Protein AF-A0A5R8M482-F1 (afdb_monomer_lite)

Foldseek 3Di:
DAWDWDAPQVDDDPLQQQAPVRGGGWTWDWDADPPVGDTQDIDTHRRPDQGPVCVLVVVVSRVVSVVVVDQAAEEAEEEQSQPDLQSVVSQVVVQVVQVVVVGGYHYDYHHDCDPVVPVCVVVVVVVQPVAWDAPDVQKIKGWDKDWDWGAHPVRDIDIDIDIDIDMGGPDDPVD

pLDDT: mean 92.65, std 6.96, range [50.28, 97.81]

Sequence (175 aa):
IDTFVMDNSNSKKEGVSRTYQKVDGYTPIAAYLGNEGWCLGLELRPGKQHTMKESNAFLERVLPRAQGLTERPILLREDSGFDSQAHLALLERQRQAFAEADRRLDYVVKWNPRGSATADQDTWLAVAADYWEELRPGKRQALWTQTVSIRDDTKVEYVVKRVMRLVERTADRDG

Radius of gyration: 19.5 Å; chains: 1; bounding box: 42×51×50 Å

InterPro domains:
  IPR025668 Transposase DDE domain [PF13701] (17-98)

Secondary structure (DSSP, 8-state):
-EE--EE-TT---TT-EE-TTSSEEE--EEEEETTTTEEEEEE--BTT--TTTTHHHHHHHHHHHHHHH--SPEEEEE-GGG--HHHHHHHHHHHHHHHHTT--EEEEE----TTHHHHTHHHHHHHHTTTEEEEETTEEEEEEEEEEEEE-TT--EEEEEEEEEEEEE-S-S--

Structure (mmCIF, N/CA/C/O backbone):
data_AF-A0A5R8M482-F1
#
_entry.id   AF-A0A5R8M482-F1
#
loop_
_atom_site.group_PDB
_atom_site.id
_atom_site.type_symbol
_atom_site.label_atom_id
_atom_site.label_alt_id
_atom_site.label_comp_id
_atom_site.label_asym_id
_atom_site.label_entity_id
_atom_site.label_seq_id
_atom_site.pdbx_PDB_ins_code
_atom_site.Cartn_x
_atom_site.Cartn_y
_atom_site.Cartn_z
_atom_site.occupancy
_atom_site.B_iso_or_equiv
_atom_site.auth_seq_id
_atom_site.auth_comp_id
_atom_site.auth_asym_id
_atom_site.auth_atom_id
_atom_site.pdbx_PDB_model_num
ATOM 1 N N . ILE A 1 1 ? -6.534 3.971 0.132 1.00 92.19 1 ILE A N 1
ATOM 2 C CA . ILE A 1 1 ? -6.510 5.368 0.637 1.00 92.19 1 ILE A CA 1
ATOM 3 C C . ILE A 1 1 ? -5.558 6.172 -0.233 1.00 92.19 1 ILE A C 1
ATOM 5 O O . ILE A 1 1 ? -4.743 5.549 -0.902 1.00 92.19 1 ILE A O 1
ATOM 9 N N . ASP A 1 2 ? -5.669 7.497 -0.275 1.00 92.81 2 ASP A N 1
ATOM 10 C CA . ASP A 1 2 ? -4.739 8.325 -1.054 1.00 92.81 2 ASP A CA 1
ATOM 11 C C . ASP A 1 2 ? -4.708 9.773 -0.551 1.00 92.81 2 ASP A C 1
ATOM 13 O O . ASP A 1 2 ? -5.636 10.218 0.131 1.00 92.81 2 ASP A O 1
ATOM 17 N N . THR A 1 3 ? -3.658 10.510 -0.906 1.00 93.31 3 THR A N 1
ATOM 18 C CA . THR A 1 3 ? -3.590 11.962 -0.736 1.00 93.31 3 THR A CA 1
ATOM 19 C C . THR A 1 3 ? -3.798 12.688 -2.056 1.00 93.31 3 THR A C 1
ATOM 21 O O . THR A 1 3 ? -3.314 12.248 -3.092 1.00 93.31 3 THR A O 1
ATOM 24 N N . PHE A 1 4 ? -4.456 13.841 -2.022 1.00 94.00 4 PHE A N 1
ATOM 25 C CA . PHE A 1 4 ? -4.665 14.681 -3.204 1.00 94.00 4 PHE A CA 1
ATOM 26 C C . PHE A 1 4 ? -4.374 16.144 -2.886 1.00 94.00 4 PHE A C 1
ATOM 28 O O . PHE A 1 4 ? -4.208 16.497 -1.725 1.00 94.00 4 PHE A O 1
ATOM 35 N N . VAL A 1 5 ? -4.281 17.000 -3.903 1.00 96.00 5 VAL A N 1
ATOM 36 C CA . VAL A 1 5 ? -4.010 18.432 -3.721 1.00 96.00 5 VAL A CA 1
ATOM 37 C C . VAL A 1 5 ? -5.297 19.237 -3.838 1.00 96.00 5 VAL A C 1
ATOM 39 O O . VAL A 1 5 ? -6.062 19.063 -4.783 1.00 96.00 5 VAL A O 1
ATOM 42 N N . MET A 1 6 ? -5.512 20.145 -2.887 1.00 96.56 6 MET A N 1
ATOM 43 C CA . MET A 1 6 ? -6.501 21.217 -2.995 1.00 96.56 6 MET A CA 1
ATOM 44 C C . MET A 1 6 ? -5.761 22.544 -3.159 1.00 96.56 6 MET A C 1
ATOM 46 O O . MET A 1 6 ? -5.139 23.017 -2.204 1.00 96.56 6 MET A O 1
ATOM 50 N N . ASP A 1 7 ? -5.812 23.126 -4.358 1.00 96.62 7 ASP A N 1
ATOM 51 C CA . ASP A 1 7 ? -5.217 24.435 -4.633 1.00 96.62 7 ASP A CA 1
ATOM 52 C C . ASP A 1 7 ? -5.948 25.524 -3.842 1.00 96.62 7 ASP A C 1
ATOM 54 O O . ASP A 1 7 ? -7.176 25.627 -3.866 1.00 96.62 7 ASP A O 1
ATOM 58 N N . ASN A 1 8 ? -5.178 26.325 -3.113 1.00 96.38 8 ASN A N 1
ATOM 59 C CA . ASN A 1 8 ? -5.686 27.448 -2.351 1.00 96.38 8 ASN A CA 1
ATOM 60 C C . ASN A 1 8 ? -4.732 28.656 -2.439 1.00 96.38 8 ASN A C 1
ATOM 62 O O . ASN A 1 8 ? -4.630 29.442 -1.490 1.00 96.38 8 ASN A O 1
ATOM 66 N N . SER A 1 9 ? -4.056 28.797 -3.590 1.00 94.88 9 SER A N 1
ATOM 67 C CA . SER A 1 9 ? -2.954 29.744 -3.833 1.00 94.88 9 SER A CA 1
ATOM 68 C C . SER A 1 9 ? -3.367 31.211 -3.679 1.00 94.88 9 SER A C 1
ATOM 70 O O . SER A 1 9 ? -2.541 32.071 -3.388 1.00 94.88 9 SER A O 1
ATOM 72 N N . ASN A 1 10 ? -4.663 31.502 -3.809 1.00 94.44 10 ASN A N 1
ATOM 73 C CA . ASN A 1 10 ? -5.224 32.849 -3.678 1.00 94.44 10 ASN A CA 1
ATOM 74 C C . ASN A 1 10 ? -5.603 33.216 -2.231 1.00 94.44 10 ASN A C 1
ATOM 76 O O . ASN A 1 10 ? -6.331 34.183 -2.007 1.00 94.44 10 ASN A O 1
ATOM 80 N N . SER A 1 11 ? -5.156 32.450 -1.233 1.00 92.44 11 SER A N 1
ATOM 81 C CA . SER A 1 11 ? -5.473 32.706 0.173 1.00 92.44 11 SER A CA 1
ATOM 82 C C . SER A 1 11 ? -4.260 32.539 1.088 1.00 92.44 11 SER A C 1
ATOM 84 O O . SER A 1 11 ? -3.261 31.926 0.729 1.00 92.44 11 SER A O 1
ATOM 86 N N . LYS A 1 12 ? -4.374 33.056 2.315 1.00 92.00 12 LYS A N 1
ATOM 87 C CA . LYS A 1 12 ? -3.377 32.903 3.388 1.00 92.00 12 LYS A CA 1
ATOM 88 C C . LYS A 1 12 ? -3.956 32.146 4.586 1.00 92.00 12 LYS A C 1
ATOM 90 O O . LYS A 1 12 ? -3.717 32.517 5.732 1.00 92.00 12 LYS A O 1
ATOM 95 N N . LYS A 1 13 ? -4.802 31.143 4.324 1.00 96.12 13 LYS A N 1
ATOM 96 C CA . LYS A 1 13 ? -5.409 30.327 5.386 1.00 96.12 13 LYS A CA 1
ATOM 97 C C . LYS A 1 13 ? -4.340 29.499 6.100 1.00 96.12 13 LYS A C 1
ATOM 99 O O . LYS A 1 13 ? -3.330 29.120 5.508 1.00 96.12 13 LYS A O 1
ATOM 104 N N . GLU A 1 14 ? -4.589 29.183 7.365 1.00 95.94 14 GLU A N 1
ATOM 105 C CA . GLU A 1 14 ? -3.721 28.300 8.139 1.00 95.94 14 GLU A CA 1
ATOM 106 C C . GLU A 1 14 ? -3.531 26.947 7.431 1.00 95.94 14 GLU A C 1
ATOM 108 O O . GLU A 1 14 ? -4.468 26.392 6.853 1.00 95.94 14 GLU A O 1
ATOM 113 N N . GLY A 1 15 ? -2.299 26.431 7.438 1.00 93.94 15 GLY A N 1
ATOM 114 C CA . GLY A 1 15 ? -1.937 25.152 6.819 1.00 93.94 15 GLY A CA 1
ATOM 115 C C . GLY A 1 15 ? -1.705 25.197 5.301 1.00 93.94 15 GLY A C 1
ATOM 116 O O . GLY A 1 15 ? -1.091 24.265 4.769 1.00 93.94 15 GLY A O 1
ATOM 117 N N . VAL A 1 16 ? -2.097 26.277 4.609 1.00 96.44 16 VAL A N 1
ATOM 118 C CA . VAL A 1 16 ? -1.751 26.478 3.191 1.00 96.44 16 VAL A CA 1
ATOM 119 C C . VAL A 1 16 ? -0.235 26.549 3.060 1.00 96.44 16 VAL A C 1
ATOM 121 O O . VAL A 1 16 ? 0.433 27.353 3.710 1.00 96.44 16 VAL A O 1
ATOM 124 N N . SER A 1 17 ? 0.330 25.653 2.258 1.00 96.31 17 SER A N 1
ATOM 125 C CA . SER A 1 17 ? 1.772 25.594 2.014 1.00 96.31 17 SER A CA 1
ATOM 126 C C . SER A 1 17 ? 2.076 24.879 0.703 1.00 96.31 17 SER A C 1
ATOM 128 O O . SER A 1 17 ? 1.187 24.302 0.075 1.00 96.31 17 SER A O 1
ATOM 130 N N . ARG A 1 18 ? 3.343 24.926 0.283 1.00 96.00 18 ARG A N 1
ATOM 131 C CA . ARG A 1 18 ? 3.793 24.326 -0.971 1.00 96.00 18 ARG A CA 1
ATOM 132 C C . ARG A 1 18 ? 3.500 22.824 -1.010 1.00 96.00 18 ARG A C 1
ATOM 134 O O . ARG A 1 18 ? 3.995 22.080 -0.167 1.00 96.00 18 ARG A O 1
ATOM 141 N N . THR A 1 19 ? 2.728 22.393 -2.002 1.00 94.94 19 THR A N 1
ATOM 142 C CA . THR A 1 19 ? 2.390 20.981 -2.245 1.00 94.94 19 THR A CA 1
ATOM 143 C C . THR A 1 19 ? 3.371 20.314 -3.214 1.00 94.94 19 THR A C 1
ATOM 145 O O . THR A 1 19 ? 4.152 20.983 -3.899 1.00 94.94 19 THR A O 1
ATOM 148 N N . TYR A 1 20 ? 3.295 18.984 -3.341 1.00 89.50 20 TYR A N 1
ATOM 149 C CA . TYR A 1 20 ? 4.097 18.225 -4.312 1.00 89.50 20 TYR A CA 1
ATOM 150 C C . TYR A 1 20 ? 3.745 18.544 -5.777 1.00 89.50 20 TYR A C 1
ATOM 152 O O . TYR A 1 20 ? 4.579 18.363 -6.663 1.00 89.50 20 TYR A O 1
ATOM 160 N N . GLN A 1 21 ? 2.544 19.074 -6.037 1.00 93.62 21 GLN A N 1
ATOM 161 C CA . GLN A 1 21 ? 2.125 19.546 -7.362 1.00 93.62 21 GLN A CA 1
ATOM 162 C C . GLN A 1 21 ? 2.547 20.990 -7.654 1.00 93.62 21 GLN A C 1
ATOM 164 O O . GLN A 1 21 ? 2.157 21.544 -8.676 1.00 93.62 21 GLN A O 1
ATOM 169 N N . LYS A 1 22 ? 3.379 21.601 -6.798 1.00 94.50 22 LYS A N 1
ATOM 170 C CA . LYS A 1 22 ? 3.922 22.951 -7.013 1.00 94.50 22 LYS A CA 1
ATOM 171 C C . LYS A 1 22 ? 2.839 24.048 -7.046 1.00 94.50 22 LYS A C 1
ATOM 173 O O . LYS A 1 22 ? 3.035 25.076 -7.693 1.00 94.50 22 LYS A O 1
ATOM 178 N N . VAL A 1 23 ? 1.759 23.862 -6.289 1.00 96.00 23 VAL A N 1
ATOM 179 C CA . VAL A 1 23 ? 0.769 24.902 -5.940 1.00 96.00 23 VAL A CA 1
ATOM 180 C C . VAL A 1 23 ? 0.731 25.100 -4.426 1.00 96.00 23 VAL A C 1
ATOM 182 O O . VAL A 1 23 ? 1.141 24.199 -3.683 1.00 96.00 23 VAL A O 1
ATOM 185 N N . ASP A 1 24 ? 0.257 26.256 -3.968 1.00 97.00 24 ASP A N 1
ATOM 186 C CA . ASP A 1 24 ? 0.123 26.540 -2.540 1.00 97.00 24 ASP A CA 1
ATOM 187 C C . ASP A 1 24 ? -1.279 26.135 -2.085 1.00 97.00 24 ASP A C 1
ATOM 189 O O . ASP A 1 24 ? -2.292 26.650 -2.552 1.00 97.00 24 ASP A O 1
ATOM 193 N N . GLY A 1 25 ? -1.354 25.148 -1.198 1.00 97.06 25 GLY A N 1
ATOM 194 C CA . GLY A 1 25 ? -2.624 24.509 -0.893 1.00 97.06 25 GLY A CA 1
ATOM 195 C C . GLY A 1 25 ? -2.553 23.535 0.268 1.00 97.06 25 GLY A C 1
ATOM 196 O O . GLY A 1 25 ? -1.684 23.631 1.140 1.00 97.06 25 GLY A O 1
ATOM 197 N N . TYR A 1 26 ? -3.490 22.598 0.262 1.00 97.06 26 TYR A N 1
ATOM 198 C CA . TYR A 1 26 ? -3.561 21.483 1.200 1.00 97.06 26 TYR A CA 1
ATOM 199 C C . TYR A 1 26 ? -3.252 20.170 0.486 1.00 97.06 26 TYR A C 1
ATOM 201 O O . TYR A 1 26 ? -3.457 20.060 -0.725 1.00 97.06 26 TYR A O 1
ATOM 209 N N . THR A 1 27 ? -2.836 19.163 1.256 1.00 96.25 27 THR A N 1
ATOM 210 C CA . THR A 1 27 ? -2.623 17.793 0.761 1.00 96.25 27 THR A CA 1
ATOM 211 C C . THR A 1 27 ? -3.466 16.797 1.575 1.00 96.25 27 THR A C 1
ATOM 213 O O . THR A 1 27 ? -2.895 16.003 2.329 1.00 96.25 27 THR A O 1
ATOM 216 N N . PRO A 1 28 ? -4.818 16.871 1.542 1.00 96.12 28 PRO A N 1
ATOM 217 C CA . PRO A 1 28 ? -5.668 16.014 2.367 1.00 96.12 28 PRO A CA 1
ATOM 218 C C . PRO A 1 28 ? -5.423 14.532 2.103 1.00 96.12 28 PRO A C 1
ATOM 220 O O . PRO A 1 28 ? -5.022 14.154 1.004 1.00 96.12 28 PRO A O 1
ATOM 223 N N . ILE A 1 29 ? -5.739 13.697 3.092 1.00 96.06 29 ILE A N 1
ATOM 224 C CA . ILE A 1 29 ? -5.848 12.246 2.910 1.00 96.06 29 ILE A CA 1
ATOM 225 C C . ILE A 1 29 ? -7.318 11.836 2.877 1.00 96.06 29 ILE A C 1
ATOM 227 O O . ILE A 1 29 ? -8.130 12.361 3.643 1.00 96.06 29 ILE A O 1
ATOM 231 N N . ALA A 1 30 ? -7.652 10.886 2.010 1.00 95.56 30 ALA A N 1
ATOM 232 C CA . ALA A 1 30 ? -8.987 10.326 1.912 1.00 95.56 30 ALA A CA 1
ATOM 233 C C . ALA A 1 30 ? -8.992 8.798 1.850 1.00 95.56 30 ALA A C 1
ATOM 235 O O . ALA A 1 30 ? -8.075 8.144 1.339 1.00 95.56 30 ALA A O 1
ATOM 236 N N . ALA A 1 31 ? -10.090 8.233 2.340 1.00 95.94 31 ALA A N 1
ATOM 237 C CA . ALA A 1 31 ? -10.425 6.830 2.219 1.00 95.94 31 ALA A CA 1
ATOM 238 C C . ALA A 1 31 ? -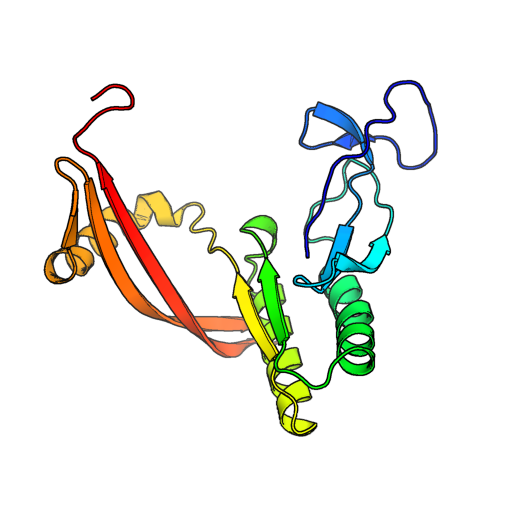11.818 6.688 1.619 1.00 95.94 31 ALA A C 1
ATOM 240 O O . ALA A 1 31 ? -12.778 7.259 2.134 1.00 95.94 31 ALA A O 1
ATOM 241 N N . TYR A 1 32 ? -11.916 5.879 0.570 1.00 94.62 32 TYR A N 1
ATOM 242 C CA . TYR A 1 32 ? -13.174 5.558 -0.087 1.00 94.62 32 TYR A CA 1
ATOM 243 C C . TYR A 1 32 ? -13.377 4.048 -0.118 1.00 94.62 32 TYR A C 1
ATOM 245 O O . TYR A 1 32 ? -12.420 3.301 -0.344 1.00 94.62 32 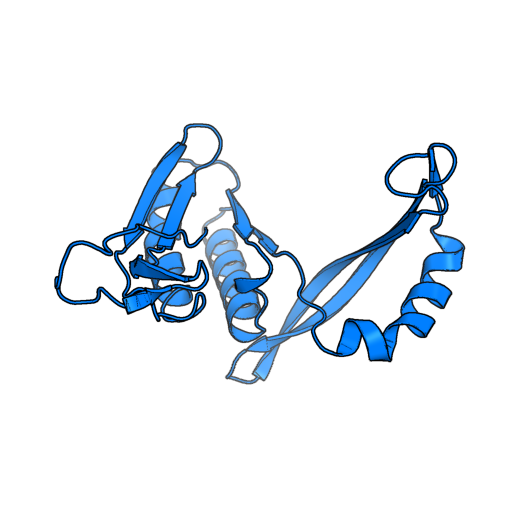TYR A O 1
ATOM 253 N N . LEU A 1 33 ? -14.620 3.608 0.072 1.00 92.94 33 LEU A N 1
ATOM 254 C CA . LEU A 1 33 ? -15.037 2.241 -0.223 1.00 92.94 33 LEU A CA 1
ATOM 255 C C . LEU A 1 33 ? -15.454 2.168 -1.699 1.00 92.94 33 LEU A C 1
ATOM 257 O O . LEU A 1 33 ? -16.348 2.891 -2.132 1.00 92.94 33 LEU A O 1
ATOM 261 N N . GLY A 1 34 ? -14.734 1.354 -2.473 1.00 80.44 34 GLY A N 1
ATOM 262 C CA . GLY A 1 34 ? -14.584 1.538 -3.919 1.00 80.44 34 GLY A CA 1
ATOM 263 C C . GLY A 1 34 ? -15.858 1.475 -4.764 1.00 80.44 34 GLY A C 1
ATOM 264 O O . GLY A 1 34 ? -16.074 2.382 -5.560 1.00 80.44 34 GLY A O 1
ATOM 265 N N . ASN A 1 35 ? -16.676 0.426 -4.634 1.00 71.56 35 ASN A N 1
ATOM 266 C CA . ASN A 1 35 ? -17.752 0.164 -5.603 1.00 71.56 35 ASN A CA 1
ATOM 267 C C . ASN A 1 35 ? -18.850 1.231 -5.603 1.00 71.56 35 ASN A C 1
ATOM 269 O O . ASN A 1 35 ? -19.435 1.516 -6.642 1.00 71.56 35 ASN A O 1
ATOM 273 N N . GLU A 1 36 ? -19.119 1.821 -4.449 1.00 73.56 36 GLU A N 1
ATOM 274 C CA . GLU A 1 36 ? -20.213 2.765 -4.262 1.00 73.56 36 GLU A CA 1
ATOM 275 C C . GLU A 1 36 ? -19.709 4.183 -3.929 1.00 73.56 36 GLU A C 1
ATOM 277 O O . GLU A 1 36 ? -20.504 5.107 -3.780 1.00 73.56 36 GLU A O 1
ATOM 282 N N . GLY A 1 37 ? -18.388 4.372 -3.813 1.00 84.06 37 GLY A N 1
ATOM 283 C CA . GLY A 1 37 ? -17.769 5.680 -3.593 1.00 84.06 37 GLY A CA 1
ATOM 284 C C . GLY A 1 37 ? -17.990 6.272 -2.197 1.00 84.06 37 GLY A C 1
ATOM 285 O O . GLY A 1 37 ? -17.852 7.484 -2.028 1.00 84.06 37 GLY A O 1
ATOM 286 N N . TRP A 1 38 ? -18.316 5.458 -1.185 1.00 90.19 38 TRP A N 1
ATOM 287 C CA . TRP A 1 38 ? -18.536 5.954 0.179 1.00 90.19 38 TRP A CA 1
ATOM 288 C C . TRP A 1 38 ? -17.255 6.559 0.747 1.00 90.19 38 TRP A C 1
ATOM 290 O O . TRP A 1 38 ? -16.258 5.856 0.921 1.00 90.19 38 TRP A O 1
ATOM 300 N N . CYS A 1 39 ? -17.288 7.849 1.078 1.00 94.25 39 CYS A N 1
ATOM 301 C CA . CYS A 1 39 ? -16.203 8.494 1.807 1.00 94.25 39 CYS A CA 1
ATOM 302 C C . CYS A 1 39 ? -16.199 7.993 3.256 1.00 94.25 39 CYS A C 1
ATOM 304 O O . CYS A 1 39 ? -17.093 8.306 4.041 1.00 94.25 39 CYS A O 1
ATOM 306 N N . LEU A 1 40 ? -15.183 7.209 3.609 1.00 95.00 40 LEU A N 1
ATOM 307 C CA . LEU A 1 40 ? -14.997 6.671 4.957 1.00 95.00 40 LEU A CA 1
ATOM 308 C C . LEU A 1 40 ? -14.272 7.661 5.868 1.00 95.00 40 LEU A C 1
ATOM 310 O O . LEU A 1 40 ? -14.402 7.602 7.089 1.00 95.00 40 LEU A O 1
ATOM 314 N N . GLY A 1 41 ? -13.483 8.562 5.288 1.00 95.56 41 GLY A N 1
ATOM 315 C CA . GLY A 1 41 ? -12.730 9.570 6.015 1.00 95.56 41 GLY A CA 1
ATOM 316 C C . GLY A 1 41 ? -12.056 10.549 5.067 1.00 95.56 41 GLY A C 1
ATOM 317 O O . GLY A 1 41 ? -11.559 10.157 4.011 1.00 95.56 41 GLY A O 1
ATOM 318 N N . LEU A 1 42 ? -12.031 11.814 5.477 1.00 96.31 42 LEU A N 1
ATOM 319 C CA . LEU A 1 42 ? -11.337 12.901 4.803 1.00 96.31 42 LEU A CA 1
ATOM 320 C C . LEU A 1 42 ? -10.715 13.794 5.873 1.00 96.31 42 LEU A C 1
ATOM 322 O O . LEU A 1 42 ? -11.432 14.376 6.685 1.00 96.31 42 LEU A O 1
ATOM 326 N N . GLU A 1 43 ? -9.391 13.891 5.877 1.00 95.69 43 GLU A N 1
ATOM 327 C CA . GLU A 1 43 ? -8.659 14.725 6.828 1.00 95.69 43 GLU A CA 1
ATOM 328 C C . GLU A 1 43 ? -7.854 15.775 6.077 1.00 95.69 43 GLU A C 1
ATOM 330 O O . GLU A 1 43 ? -6.990 15.458 5.254 1.00 95.69 43 GLU A O 1
ATOM 335 N N . LEU A 1 44 ? -8.152 17.041 6.370 1.00 95.31 44 LEU A N 1
ATOM 336 C CA . LEU A 1 44 ? -7.407 18.174 5.847 1.00 95.31 44 LEU A CA 1
ATOM 337 C C . LEU A 1 44 ? -5.987 18.142 6.420 1.00 95.31 44 LEU A C 1
ATOM 339 O O . LEU A 1 44 ? -5.803 18.046 7.631 1.00 95.31 44 LEU A O 1
ATOM 343 N N . ARG A 1 45 ? -4.980 18.247 5.552 1.00 95.62 45 ARG A N 1
ATOM 344 C CA . ARG A 1 45 ? -3.569 18.281 5.953 1.00 95.62 45 ARG A CA 1
ATOM 345 C C . ARG A 1 45 ? -2.863 19.464 5.300 1.00 95.62 45 ARG A C 1
ATOM 347 O O . ARG A 1 45 ? -3.181 19.789 4.151 1.00 95.62 45 ARG A O 1
ATOM 354 N N . PRO A 1 46 ? -1.887 20.091 5.979 1.00 96.19 46 PRO A N 1
ATOM 355 C CA . PRO A 1 46 ? -1.064 21.130 5.377 1.00 96.19 46 PRO A CA 1
ATOM 356 C C . PRO A 1 46 ? -0.418 20.675 4.067 1.00 96.19 46 PRO A C 1
ATOM 358 O O . PRO A 1 46 ? -0.002 19.524 3.950 1.00 96.19 46 PRO A O 1
ATOM 361 N N . GLY A 1 47 ? -0.274 21.584 3.103 1.00 94.00 47 GLY A N 1
ATOM 362 C CA . GLY A 1 47 ? 0.279 21.265 1.781 1.00 94.00 47 GLY A CA 1
ATOM 363 C C . GLY A 1 47 ? 1.640 20.559 1.801 1.00 94.00 47 GLY A C 1
ATOM 364 O O . GLY A 1 47 ? 1.857 19.603 1.058 1.00 94.00 47 GLY A O 1
ATOM 365 N N . LYS A 1 48 ? 2.524 20.963 2.718 1.00 93.31 48 LYS A N 1
ATOM 366 C CA . LYS A 1 48 ? 3.863 20.380 2.913 1.00 93.31 48 LYS A CA 1
ATOM 367 C C . LYS A 1 48 ? 3.891 19.047 3.678 1.00 93.31 48 LYS A C 1
ATOM 369 O O . LYS A 1 48 ? 4.976 18.538 3.960 1.00 93.31 48 LYS A O 1
ATOM 374 N N . GLN A 1 49 ? 2.745 18.514 4.110 1.00 91.31 49 GLN A N 1
ATOM 375 C CA . GLN A 1 49 ? 2.699 17.272 4.882 1.00 91.31 49 GLN A CA 1
ATOM 376 C C . GLN A 1 49 ? 3.105 16.082 4.006 1.00 91.31 49 GLN A C 1
ATOM 378 O O . GLN A 1 49 ? 2.530 15.844 2.949 1.00 91.31 49 GLN A O 1
ATOM 383 N N . HIS A 1 50 ? 4.093 15.316 4.471 1.00 85.69 50 HIS A N 1
ATOM 384 C CA . HIS A 1 50 ? 4.509 14.078 3.820 1.00 85.69 50 HIS A CA 1
ATOM 385 C C . HIS A 1 50 ? 3.378 13.037 3.860 1.00 85.69 50 HIS A C 1
ATOM 387 O O . HIS A 1 50 ? 2.753 12.866 4.909 1.00 85.69 50 HIS A O 1
ATOM 393 N N . THR A 1 51 ? 3.167 12.299 2.764 1.00 81.88 51 THR A N 1
ATOM 394 C CA . THR A 1 51 ? 2.063 11.334 2.587 1.00 81.88 51 THR A CA 1
ATOM 395 C C . THR A 1 51 ? 1.915 10.356 3.747 1.00 81.88 51 THR A C 1
ATOM 397 O O . THR A 1 51 ? 0.798 10.085 4.163 1.00 81.88 51 THR A O 1
ATOM 400 N N . MET A 1 52 ? 3.018 9.873 4.325 1.00 84.88 52 MET A N 1
ATOM 401 C CA . MET A 1 52 ? 2.984 8.918 5.445 1.00 84.88 52 MET A CA 1
ATOM 402 C C . MET A 1 52 ? 2.685 9.514 6.820 1.00 84.88 52 MET A C 1
ATOM 404 O O . MET A 1 52 ? 2.337 8.772 7.739 1.00 84.88 52 MET A O 1
ATOM 408 N N . LYS A 1 53 ? 2.827 10.830 7.000 1.00 87.12 53 LYS A N 1
ATOM 409 C CA . LYS A 1 53 ? 2.638 11.442 8.316 1.00 87.12 53 LYS A CA 1
ATOM 410 C C . LYS A 1 53 ? 1.180 11.266 8.749 1.00 87.12 53 LYS A C 1
ATOM 412 O O . LYS A 1 53 ? 0.281 11.757 8.071 1.00 87.12 53 LYS A O 1
ATOM 417 N N . GLU A 1 54 ? 0.983 10.567 9.869 1.00 89.75 54 GLU A N 1
ATOM 418 C CA . GLU A 1 54 ? -0.322 10.242 10.480 1.00 89.75 54 GLU A CA 1
ATOM 419 C C . GLU A 1 54 ? -1.238 9.344 9.631 1.00 89.75 54 GLU A C 1
ATOM 421 O O . GLU A 1 54 ? -2.404 9.149 9.964 1.00 89.75 54 GLU A O 1
ATOM 426 N N . SER A 1 55 ? -0.737 8.747 8.547 1.00 91.62 55 SER A N 1
ATOM 427 C CA . SER A 1 55 ? -1.544 7.865 7.689 1.00 91.62 55 SER A CA 1
ATOM 428 C C . SER A 1 55 ? -1.889 6.532 8.344 1.00 91.62 55 SER A C 1
ATOM 430 O O . SER A 1 55 ? -2.979 6.016 8.125 1.00 91.62 55 SER A O 1
ATOM 432 N N . ASN A 1 56 ? -1.019 6.028 9.220 1.00 93.44 56 ASN A N 1
ATOM 433 C CA . ASN A 1 56 ? -1.303 4.857 10.052 1.00 93.44 56 ASN A CA 1
ATOM 434 C C . ASN A 1 56 ? -2.502 5.110 10.978 1.00 93.44 56 ASN A C 1
ATOM 436 O O . ASN A 1 56 ? -3.469 4.356 10.956 1.00 93.44 56 ASN A O 1
ATOM 440 N N . ALA A 1 57 ? -2.477 6.228 11.710 1.00 93.81 57 ALA A N 1
ATOM 441 C CA . ALA A 1 57 ? -3.571 6.624 12.595 1.00 93.81 57 ALA A CA 1
ATOM 442 C C . ALA A 1 57 ? -4.873 6.901 11.820 1.00 93.81 57 ALA A C 1
ATOM 444 O O . ALA A 1 57 ? -5.963 6.579 12.286 1.00 93.81 57 ALA A O 1
ATOM 445 N N . PHE A 1 58 ? -4.774 7.475 10.616 1.00 95.56 58 PHE A N 1
ATOM 446 C CA . PHE A 1 58 ? -5.921 7.628 9.722 1.00 95.56 58 PHE A CA 1
ATOM 447 C C . PHE A 1 58 ? -6.540 6.273 9.351 1.00 95.56 58 PHE A C 1
ATOM 449 O O . PHE A 1 58 ? -7.756 6.109 9.442 1.00 95.56 58 PHE A O 1
ATOM 456 N N . LEU A 1 59 ? -5.715 5.288 8.980 1.00 95.38 59 LEU A N 1
ATOM 457 C CA . LEU A 1 59 ? -6.181 3.951 8.617 1.00 95.38 59 LEU A CA 1
ATOM 458 C C . LEU A 1 59 ? -6.865 3.242 9.797 1.00 95.38 59 LEU A C 1
ATOM 460 O O . LEU A 1 59 ? -7.948 2.685 9.622 1.00 95.38 59 LEU A O 1
ATOM 464 N N . GLU A 1 60 ? -6.292 3.333 11.000 1.00 94.00 60 GLU A N 1
ATOM 465 C CA . GLU A 1 60 ? -6.875 2.787 12.237 1.00 94.00 60 GLU A CA 1
ATOM 466 C C . GLU A 1 60 ? -8.263 3.375 12.543 1.00 94.00 60 GLU A C 1
ATOM 468 O O . GLU A 1 60 ? -9.136 2.668 13.042 1.00 94.00 60 GLU A O 1
ATOM 473 N N . ARG A 1 61 ? -8.517 4.645 12.190 1.00 94.62 61 ARG A N 1
ATOM 474 C CA . ARG A 1 61 ? -9.851 5.267 12.307 1.00 94.62 61 ARG A CA 1
ATOM 475 C C . ARG A 1 61 ? -10.828 4.832 11.213 1.00 94.62 61 ARG A C 1
ATOM 477 O O . ARG A 1 61 ? -12.040 4.844 11.434 1.00 94.62 61 ARG A O 1
ATOM 484 N N . VAL A 1 62 ? -10.326 4.519 10.021 1.00 95.44 62 VAL A N 1
ATOM 485 C CA . VAL A 1 62 ? -11.136 4.237 8.826 1.00 95.44 62 VAL A CA 1
ATOM 486 C C . VAL A 1 62 ? -11.584 2.779 8.758 1.00 95.44 62 VAL A C 1
ATOM 488 O O . VAL A 1 62 ? -12.725 2.522 8.376 1.00 95.44 62 VAL A O 1
ATOM 491 N N . LEU A 1 63 ? -10.725 1.823 9.121 1.00 95.19 63 LEU A N 1
ATOM 492 C CA . LEU A 1 63 ? -11.041 0.393 9.013 1.00 95.19 63 LEU A CA 1
ATOM 493 C C . LEU A 1 63 ? -12.295 -0.020 9.812 1.00 95.19 63 LEU A C 1
ATOM 495 O O . LEU A 1 63 ? -13.147 -0.692 9.223 1.00 95.19 63 LEU A O 1
ATOM 499 N N . PRO A 1 64 ? -12.515 0.445 11.061 1.00 93.69 64 PRO A N 1
ATOM 500 C CA . PRO A 1 64 ? -13.753 0.158 11.790 1.00 93.69 64 PRO A CA 1
ATOM 501 C C . PRO A 1 64 ? -15.008 0.705 11.096 1.00 93.69 64 PRO A C 1
ATOM 503 O O . PRO A 1 64 ? -16.057 0.064 11.098 1.00 93.69 64 PRO A O 1
ATOM 506 N N . ARG A 1 65 ? -14.907 1.869 10.436 1.00 94.25 65 ARG A N 1
ATOM 507 C CA . ARG A 1 65 ? -16.022 2.443 9.658 1.00 94.25 65 ARG A CA 1
ATOM 508 C C . ARG A 1 65 ? -16.368 1.555 8.468 1.00 94.25 65 ARG A C 1
ATOM 510 O O . ARG A 1 65 ? -17.541 1.345 8.186 1.00 94.25 65 ARG A O 1
ATOM 517 N N . ALA A 1 66 ? -15.356 1.005 7.798 1.00 93.56 66 ALA A N 1
ATOM 518 C CA . ALA A 1 66 ? -15.565 0.064 6.705 1.00 93.56 66 ALA A CA 1
ATOM 519 C C . ALA A 1 66 ? -16.243 -1.231 7.191 1.00 93.56 66 ALA A C 1
ATOM 521 O O . ALA A 1 66 ? -17.169 -1.711 6.540 1.00 93.56 66 ALA A O 1
ATOM 522 N N . GLN A 1 67 ? -15.843 -1.757 8.357 1.00 91.62 67 GLN A N 1
ATOM 523 C CA . GLN A 1 67 ? -16.459 -2.952 8.950 1.00 91.62 67 GLN A CA 1
ATOM 524 C C . GLN A 1 67 ? -17.944 -2.767 9.278 1.00 91.62 67 GLN A C 1
ATOM 526 O O . GLN A 1 67 ? -18.700 -3.730 9.154 1.0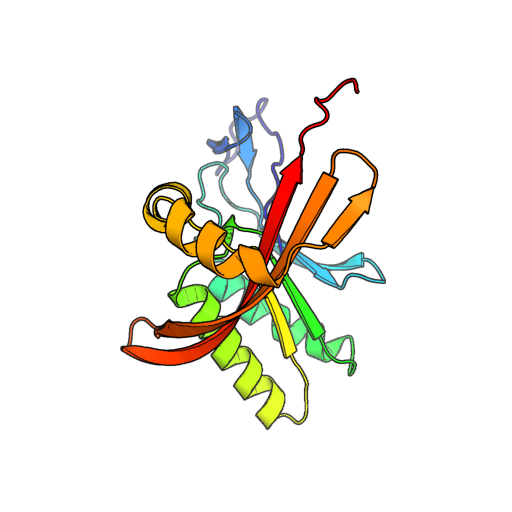0 91.62 67 GLN A O 1
ATOM 531 N N . GLY A 1 68 ? -18.351 -1.553 9.665 1.00 91.75 68 GLY A N 1
ATOM 532 C CA . GLY A 1 68 ? -19.751 -1.208 9.926 1.00 91.75 68 GLY A CA 1
ATOM 533 C C . GLY A 1 68 ? -20.612 -1.017 8.672 1.00 91.75 68 GLY A C 1
ATOM 534 O O . GLY A 1 68 ? -21.833 -1.022 8.778 1.00 91.75 68 GLY A O 1
ATOM 535 N N . LEU A 1 69 ? -20.004 -0.851 7.491 1.00 91.31 69 LEU A N 1
ATOM 536 C CA . LEU A 1 69 ? -20.723 -0.613 6.230 1.00 91.31 69 LEU A CA 1
ATOM 537 C C . LEU A 1 69 ? -20.875 -1.863 5.359 1.00 91.31 69 LEU A C 1
ATOM 539 O O . LEU A 1 69 ? -21.733 -1.901 4.481 1.00 91.31 69 LEU A O 1
ATOM 543 N N . THR A 1 70 ? -20.030 -2.872 5.547 1.00 90.69 70 THR A N 1
ATOM 544 C CA . THR A 1 70 ? -20.071 -4.107 4.760 1.00 90.69 70 THR A CA 1
ATOM 545 C C . THR A 1 70 ? -19.531 -5.266 5.573 1.00 90.69 70 THR A C 1
ATOM 547 O O . THR A 1 70 ? -18.597 -5.084 6.344 1.00 90.69 70 THR A O 1
ATOM 550 N N . GLU A 1 71 ? -20.072 -6.464 5.368 1.00 92.25 71 GLU A N 1
ATOM 551 C CA . GLU A 1 71 ? -19.520 -7.722 5.894 1.00 92.25 71 GLU A CA 1
ATOM 552 C C . GLU A 1 71 ? -18.574 -8.410 4.900 1.00 92.25 71 GLU A C 1
ATOM 554 O O . GLU A 1 71 ? -17.844 -9.332 5.261 1.00 92.25 71 GLU A O 1
ATOM 559 N N . ARG A 1 72 ? -18.545 -7.949 3.641 1.00 93.50 72 ARG A N 1
ATOM 560 C CA . ARG A 1 72 ? -17.708 -8.542 2.592 1.00 93.50 72 ARG A CA 1
ATOM 561 C C . ARG A 1 72 ? -16.215 -8.382 2.914 1.00 93.50 72 ARG A C 1
ATOM 563 O O . ARG A 1 72 ? -15.836 -7.423 3.594 1.00 93.50 72 ARG A O 1
ATOM 570 N N . PRO A 1 73 ? -15.351 -9.266 2.377 1.00 95.50 73 PRO A N 1
ATOM 571 C CA . PRO A 1 73 ? -13.907 -9.081 2.439 1.00 95.50 73 PRO A CA 1
ATOM 572 C C . PRO A 1 73 ? -13.486 -7.699 1.934 1.00 95.50 73 PRO A C 1
ATOM 574 O O . PRO A 1 73 ? -13.969 -7.232 0.900 1.00 95.50 73 PRO A O 1
ATOM 577 N N . ILE A 1 74 ? -12.567 -7.064 2.656 1.00 95.25 74 ILE A N 1
ATOM 578 C CA . ILE A 1 74 ? -12.038 -5.743 2.318 1.00 95.25 74 ILE A CA 1
ATOM 579 C C . ILE A 1 74 ? -10.665 -5.912 1.672 1.00 95.25 74 ILE A C 1
ATOM 581 O O . ILE A 1 74 ? -9.804 -6.614 2.198 1.00 95.25 74 ILE A O 1
ATOM 585 N N . LEU A 1 75 ? -10.456 -5.231 0.544 1.00 96.12 75 LEU A N 1
ATOM 586 C CA . LEU A 1 75 ? -9.148 -5.090 -0.088 1.00 96.12 75 LEU A CA 1
ATOM 587 C C . LEU A 1 75 ? -8.666 -3.645 0.056 1.00 96.12 75 LEU A C 1
ATOM 589 O O . LEU A 1 75 ? -9.193 -2.742 -0.598 1.00 96.12 75 LEU A O 1
ATOM 593 N N . LEU A 1 76 ? -7.650 -3.426 0.887 1.00 96.50 76 LEU A N 1
ATOM 594 C CA . LEU A 1 76 ? -6.979 -2.135 0.983 1.00 96.50 76 LEU A CA 1
ATOM 595 C C . LEU A 1 76 ? -6.042 -1.948 -0.216 1.00 96.50 76 LEU A C 1
ATOM 597 O O . LEU A 1 76 ? -5.179 -2.780 -0.484 1.00 96.50 76 LEU A O 1
ATOM 601 N N . ARG A 1 77 ? -6.200 -0.840 -0.941 1.00 95.88 77 ARG A N 1
ATOM 602 C CA . ARG A 1 77 ? -5.347 -0.487 -2.079 1.00 95.88 77 ARG A CA 1
ATOM 603 C C . ARG A 1 77 ? -4.661 0.849 -1.847 1.00 95.88 77 ARG A C 1
ATOM 605 O O . ARG A 1 77 ? -5.331 1.847 -1.552 1.00 95.88 77 ARG A O 1
ATOM 612 N N . GLU A 1 78 ? -3.350 0.853 -2.045 1.00 95.88 78 GLU A N 1
ATOM 613 C CA . GLU A 1 78 ? -2.474 2.001 -1.816 1.00 95.88 78 GLU A CA 1
ATOM 614 C C . GLU A 1 78 ? -1.389 2.097 -2.890 1.00 95.88 78 GLU A C 1
ATOM 616 O O . GLU A 1 78 ? -1.005 1.111 -3.532 1.00 95.88 78 GLU A O 1
ATOM 621 N N . ASP A 1 79 ? -0.910 3.316 -3.113 1.00 93.62 79 ASP A N 1
ATOM 622 C CA . ASP A 1 79 ? 0.179 3.585 -4.038 1.00 93.62 79 ASP A CA 1
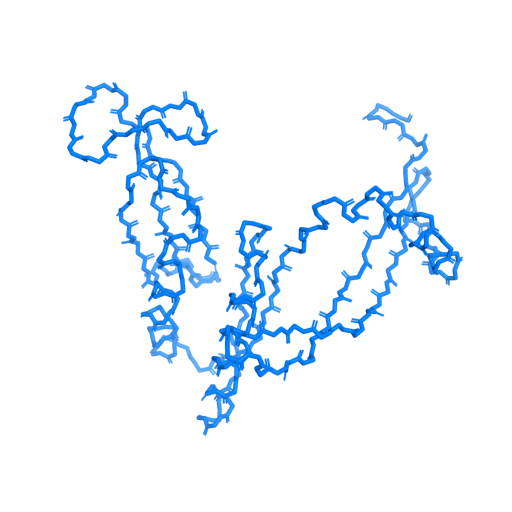ATOM 623 C C . ASP A 1 79 ? 1.559 3.426 -3.366 1.00 93.62 79 ASP A C 1
ATOM 625 O O . ASP A 1 79 ? 1.689 3.015 -2.214 1.00 93.62 79 ASP A O 1
ATOM 629 N N . SER A 1 80 ? 2.620 3.746 -4.107 1.00 92.88 80 SER A N 1
ATOM 630 C CA . SER A 1 80 ? 4.002 3.599 -3.637 1.00 92.88 80 SER A CA 1
ATOM 631 C C . SER A 1 80 ? 4.425 4.615 -2.578 1.00 92.88 80 SER A C 1
ATOM 633 O O . SER A 1 80 ? 5.513 4.482 -2.016 1.00 92.88 80 SER A O 1
ATOM 635 N N . GLY A 1 81 ? 3.597 5.625 -2.295 1.00 91.19 81 GLY A N 1
ATOM 636 C CA . GLY A 1 81 ? 3.795 6.540 -1.176 1.00 91.19 81 GLY A CA 1
ATOM 637 C C . GLY A 1 81 ? 3.626 5.860 0.185 1.00 91.19 81 GLY A C 1
ATOM 638 O O . GLY A 1 81 ? 4.187 6.350 1.165 1.00 91.19 81 GLY A O 1
ATOM 639 N N . PHE A 1 82 ? 2.928 4.717 0.229 1.00 93.75 82 PHE A N 1
ATOM 640 C CA . PHE A 1 82 ? 2.640 3.946 1.444 1.00 93.75 82 PHE A CA 1
ATOM 641 C C . PHE A 1 82 ? 3.583 2.753 1.676 1.00 93.75 82 PHE A C 1
ATOM 643 O O . PHE A 1 82 ? 3.493 2.064 2.691 1.00 93.75 82 PHE A O 1
ATOM 650 N N . ASP A 1 83 ? 4.554 2.534 0.785 1.00 93.50 83 ASP A N 1
ATOM 651 C CA . ASP A 1 83 ? 5.512 1.429 0.879 1.00 93.50 83 ASP A CA 1
ATOM 652 C C . ASP A 1 83 ? 6.646 1.724 1.883 1.00 93.50 83 ASP A C 1
ATOM 654 O O . ASP A 1 83 ? 7.762 2.140 1.541 1.00 93.50 83 ASP A O 1
ATOM 658 N N . SER A 1 84 ? 6.333 1.546 3.166 1.00 91.81 84 SER A N 1
ATOM 659 C CA . SER A 1 84 ? 7.295 1.564 4.271 1.00 91.81 84 SER A CA 1
ATOM 660 C C . SER A 1 84 ? 7.118 0.328 5.152 1.00 91.81 84 SER A C 1
ATOM 662 O O . SER A 1 84 ? 5.997 -0.147 5.326 1.00 91.81 84 SER A O 1
ATOM 664 N N . GLN A 1 85 ? 8.206 -0.182 5.744 1.00 91.62 85 GLN A N 1
ATOM 665 C CA . GLN A 1 85 ? 8.143 -1.403 6.563 1.00 91.62 85 GLN A CA 1
ATOM 666 C C . GLN A 1 85 ? 7.163 -1.267 7.736 1.00 91.62 85 GLN A C 1
ATOM 668 O O . GLN A 1 85 ? 6.331 -2.147 7.939 1.00 91.62 85 GLN A O 1
ATOM 673 N N . ALA A 1 86 ? 7.198 -0.132 8.443 1.00 91.31 86 ALA A N 1
ATOM 674 C CA . ALA A 1 86 ? 6.297 0.137 9.560 1.00 91.31 86 ALA A CA 1
ATOM 675 C C . ALA A 1 86 ? 4.817 0.155 9.136 1.00 91.31 86 ALA A C 1
ATOM 677 O O . ALA A 1 86 ? 3.956 -0.307 9.884 1.00 91.31 86 ALA A O 1
ATOM 678 N N . HIS A 1 87 ? 4.511 0.662 7.936 1.00 94.50 87 HIS A N 1
ATOM 679 C CA . HIS A 1 87 ? 3.148 0.655 7.412 1.00 94.50 87 HIS A CA 1
ATOM 680 C C . HIS A 1 87 ? 2.693 -0.751 7.021 1.00 94.50 87 HIS A C 1
ATOM 682 O O . HIS A 1 87 ? 1.648 -1.194 7.479 1.00 94.50 87 HIS A O 1
ATOM 688 N N . LEU A 1 88 ? 3.499 -1.495 6.260 1.00 95.62 88 LEU A N 1
ATOM 689 C CA . LEU A 1 88 ? 3.160 -2.869 5.878 1.00 95.62 88 LEU A CA 1
ATOM 690 C C . LEU A 1 88 ? 2.976 -3.779 7.103 1.00 95.62 88 LEU A C 1
ATOM 692 O O . LEU A 1 88 ? 2.059 -4.593 7.134 1.00 95.62 88 LEU A O 1
ATOM 696 N N . ALA A 1 89 ? 3.790 -3.602 8.147 1.00 95.25 89 ALA A N 1
ATOM 697 C CA . ALA A 1 89 ? 3.624 -4.343 9.392 1.00 95.25 89 ALA A CA 1
ATOM 698 C C . ALA A 1 89 ? 2.333 -3.960 10.139 1.00 95.25 89 ALA A C 1
ATOM 700 O O . ALA A 1 89 ? 1.675 -4.826 10.712 1.00 95.25 89 ALA A O 1
ATOM 701 N N . LEU A 1 90 ? 1.915 -2.686 10.098 1.00 95.06 90 LEU A N 1
ATOM 702 C CA . LEU A 1 90 ? 0.586 -2.292 10.575 1.00 95.06 90 LEU A CA 1
ATOM 703 C C . LEU A 1 90 ? -0.518 -3.019 9.796 1.00 95.06 90 LEU A C 1
ATOM 705 O O . LEU A 1 90 ? -1.466 -3.487 10.421 1.00 95.06 90 LEU A O 1
ATOM 709 N N . LEU A 1 91 ? -0.399 -3.137 8.469 1.00 96.88 91 LEU A N 1
ATOM 710 C CA . LEU A 1 91 ? -1.393 -3.843 7.654 1.00 96.88 91 LEU A CA 1
ATOM 711 C C . LEU A 1 91 ? -1.506 -5.321 8.039 1.00 96.88 91 LEU A C 1
ATOM 713 O O . LEU A 1 91 ? -2.619 -5.833 8.136 1.00 96.88 91 LEU A O 1
ATOM 717 N N . GLU A 1 92 ? -0.386 -5.991 8.318 1.00 96.88 92 GLU A N 1
ATOM 718 C CA . GLU A 1 92 ? -0.395 -7.374 8.813 1.00 96.88 92 GLU A CA 1
ATOM 719 C C . GLU A 1 92 ? -1.077 -7.498 10.182 1.00 96.88 92 GLU A C 1
ATOM 721 O O . GLU A 1 92 ? -1.905 -8.388 10.371 1.00 96.88 92 GLU A O 1
ATOM 726 N N . ARG A 1 93 ? -0.831 -6.568 11.114 1.00 95.38 93 ARG A N 1
ATOM 727 C CA . ARG A 1 93 ? -1.547 -6.548 12.404 1.00 95.38 93 ARG A CA 1
ATOM 728 C C . ARG A 1 93 ? -3.048 -6.324 12.232 1.00 95.38 93 ARG A C 1
ATOM 730 O O . ARG A 1 93 ? -3.849 -7.010 12.857 1.00 95.38 93 ARG A O 1
ATOM 737 N N . GLN A 1 94 ? -3.445 -5.391 11.366 1.00 96.31 94 GLN A N 1
ATOM 738 C CA . GLN A 1 94 ? -4.859 -5.152 11.060 1.00 96.31 94 GLN A CA 1
ATOM 739 C C . GLN A 1 94 ? -5.500 -6.387 10.417 1.00 96.31 94 GLN A C 1
ATOM 741 O O . GLN A 1 94 ? -6.620 -6.755 10.753 1.00 96.31 94 GLN A O 1
ATOM 746 N N . ARG A 1 95 ? -4.778 -7.077 9.532 1.00 96.50 95 ARG A N 1
ATOM 747 C CA . ARG A 1 95 ? -5.227 -8.326 8.914 1.00 96.50 95 ARG A CA 1
ATOM 748 C C . ARG A 1 95 ? -5.446 -9.439 9.938 1.00 96.50 95 ARG A C 1
ATOM 750 O O . ARG A 1 95 ? -6.461 -10.125 9.855 1.00 96.50 95 ARG A O 1
ATOM 757 N N . GLN A 1 96 ? -4.541 -9.586 10.904 1.00 95.94 96 GLN A N 1
ATOM 758 C CA . GLN A 1 96 ? -4.692 -10.524 12.022 1.00 95.94 96 GLN A CA 1
ATOM 759 C C . GLN A 1 96 ? -5.911 -10.173 12.887 1.00 95.94 96 GLN A C 1
ATOM 761 O O . GLN A 1 96 ? -6.758 -11.033 13.104 1.00 95.94 96 GLN A O 1
ATOM 766 N N . ALA A 1 97 ? -6.069 -8.903 13.275 1.00 95.19 97 ALA A N 1
ATOM 767 C CA . ALA A 1 97 ? -7.219 -8.443 14.059 1.00 95.19 97 ALA A CA 1
ATOM 768 C C . ALA A 1 97 ? -8.562 -8.656 13.333 1.00 95.19 97 ALA A C 1
ATOM 770 O O . ALA A 1 97 ? -9.569 -8.993 13.952 1.00 95.19 97 ALA A O 1
ATOM 771 N N . PHE A 1 98 ? -8.594 -8.498 12.005 1.00 96.56 98 PHE A N 1
ATOM 772 C CA . PHE A 1 98 ? -9.771 -8.847 11.208 1.00 96.56 98 PHE A CA 1
ATOM 773 C C . PHE A 1 98 ? -10.058 -10.349 11.267 1.00 96.56 98 PHE A C 1
ATOM 775 O O . PHE A 1 98 ? -11.206 -10.725 11.484 1.00 96.56 98 PHE A O 1
ATOM 782 N N . ALA A 1 99 ? -9.036 -11.194 11.112 1.00 96.44 99 ALA A N 1
ATOM 783 C CA . ALA A 1 99 ? -9.199 -12.645 11.161 1.00 96.44 99 ALA A CA 1
ATOM 784 C C . ALA A 1 99 ? -9.711 -13.132 12.529 1.00 96.44 99 ALA A C 1
ATOM 786 O O . ALA A 1 99 ? -10.578 -14.000 12.574 1.00 96.44 99 ALA A O 1
ATOM 787 N N . GLU A 1 100 ? -9.244 -12.539 13.632 1.00 96.75 100 GLU A N 1
ATOM 788 C CA . GLU A 1 100 ? -9.744 -12.819 14.990 1.00 96.75 100 GLU A CA 1
ATOM 789 C C . GLU A 1 100 ? -11.240 -12.507 15.154 1.00 96.75 100 GLU A C 1
ATOM 791 O O . GLU A 1 100 ? -11.926 -13.150 15.945 1.00 96.75 100 GLU A O 1
ATOM 796 N N . ALA A 1 101 ? -11.759 -11.552 14.379 1.00 94.38 101 ALA A N 1
ATOM 797 C CA . ALA A 1 101 ? -13.170 -11.179 14.354 1.00 94.38 101 ALA A CA 1
ATOM 798 C C . ALA A 1 101 ? -13.998 -11.946 13.299 1.00 94.38 101 ALA A C 1
ATOM 800 O O . ALA A 1 101 ? -15.109 -11.518 12.990 1.00 94.38 101 ALA A O 1
ATOM 801 N N . ASP A 1 102 ? -13.465 -13.024 12.710 1.00 95.94 102 ASP A N 1
ATOM 802 C CA . ASP A 1 102 ? -14.062 -13.752 11.573 1.00 95.94 102 ASP A CA 1
ATOM 803 C C . ASP A 1 102 ? -14.340 -12.845 10.353 1.00 95.94 102 ASP A C 1
ATOM 805 O O . ASP A 1 102 ? -15.299 -12.990 9.593 1.00 95.94 102 ASP A O 1
ATOM 809 N N . ARG A 1 103 ? -13.480 -11.838 10.164 1.00 96.31 103 ARG A N 1
ATOM 810 C CA . ARG A 1 103 ? -13.509 -10.893 9.043 1.00 96.31 103 ARG A CA 1
ATOM 811 C C . ARG A 1 103 ? -12.258 -11.069 8.188 1.00 96.31 103 ARG A C 1
ATOM 813 O O . ARG A 1 103 ? -11.219 -11.546 8.632 1.00 96.31 103 ARG A O 1
ATOM 820 N N . ARG A 1 104 ? -12.326 -10.620 6.933 1.00 97.38 104 ARG A N 1
ATOM 821 C CA . ARG A 1 104 ? -11.193 -10.686 6.001 1.00 97.38 104 ARG A CA 1
ATOM 822 C C . ARG A 1 104 ? -10.745 -9.302 5.547 1.00 97.38 104 ARG A C 1
ATOM 824 O O . ARG A 1 104 ? -11.529 -8.561 4.954 1.00 97.38 104 ARG A O 1
ATOM 831 N N . LEU A 1 105 ? -9.467 -9.010 5.780 1.00 97.19 105 LEU A N 1
ATOM 832 C CA . LEU A 1 105 ? -8.739 -7.877 5.218 1.00 97.19 105 LEU A CA 1
ATOM 833 C C . LEU A 1 105 ? -7.534 -8.407 4.438 1.00 97.19 105 LEU A C 1
ATOM 835 O O . LEU A 1 105 ? -6.708 -9.134 4.980 1.00 97.19 105 LEU A O 1
ATOM 839 N N . ASP A 1 106 ? -7.424 -8.024 3.175 1.00 97.38 106 ASP A N 1
ATOM 840 C CA . ASP A 1 106 ? -6.208 -8.188 2.380 1.00 97.38 106 ASP A CA 1
ATOM 841 C C . ASP A 1 106 ? -5.756 -6.807 1.883 1.00 97.38 106 ASP A C 1
ATOM 843 O O . ASP A 1 106 ? -6.517 -5.834 1.928 1.00 97.38 106 ASP A O 1
ATOM 847 N N . TYR A 1 107 ? -4.521 -6.696 1.397 1.00 97.19 107 TYR A N 1
ATOM 848 C CA . TYR A 1 107 ? -3.994 -5.435 0.883 1.00 97.19 107 TYR A CA 1
ATOM 849 C C . TYR A 1 107 ? -3.149 -5.617 -0.380 1.00 97.19 107 TYR A C 1
ATOM 851 O O . TYR A 1 107 ? -2.552 -6.666 -0.619 1.00 97.19 107 TYR A O 1
ATOM 859 N N . VAL A 1 108 ? -3.085 -4.556 -1.186 1.00 96.94 108 VAL A N 1
ATOM 860 C CA . VAL A 1 108 ? -2.147 -4.395 -2.299 1.00 96.94 108 VAL A CA 1
ATOM 861 C C . VAL A 1 108 ? -1.548 -2.997 -2.211 1.00 96.94 108 VAL A C 1
ATOM 863 O O . VAL A 1 108 ? -2.220 -2.000 -2.489 1.00 96.94 108 VAL A O 1
ATOM 866 N N . VAL A 1 109 ? -0.265 -2.946 -1.862 1.00 96.94 109 VAL A N 1
ATOM 867 C CA . VAL A 1 109 ? 0.541 -1.722 -1.859 1.00 96.94 109 VAL A CA 1
ATOM 868 C C . VAL A 1 109 ? 1.487 -1.775 -3.049 1.00 96.94 109 VAL A C 1
ATOM 870 O O . VAL A 1 109 ? 2.184 -2.772 -3.261 1.00 96.94 109 VAL A O 1
ATOM 873 N N . LYS A 1 110 ? 1.513 -0.718 -3.863 1.00 96.25 110 LYS A N 1
ATOM 874 C CA . LYS A 1 110 ? 2.481 -0.632 -4.961 1.00 96.25 110 LYS A CA 1
ATOM 875 C C . LYS A 1 110 ? 3.891 -0.529 -4.375 1.00 96.25 110 LYS A C 1
ATOM 877 O O . LYS A 1 110 ? 4.227 0.463 -3.746 1.00 96.25 110 LYS A O 1
ATOM 882 N N . TRP A 1 111 ? 4.730 -1.522 -4.638 1.00 94.88 111 TRP A N 1
ATOM 883 C CA . TRP A 1 111 ? 6.103 -1.531 -4.141 1.00 94.88 111 TRP A CA 1
ATOM 884 C C . TRP A 1 111 ? 6.951 -0.389 -4.734 1.00 94.88 111 TRP A C 1
ATOM 886 O O . TRP A 1 111 ? 6.874 -0.089 -5.930 1.00 94.88 111 TRP A O 1
ATOM 896 N N . ASN A 1 112 ? 7.765 0.239 -3.887 1.00 93.12 112 ASN A N 1
ATOM 897 C CA . ASN A 1 112 ? 8.743 1.263 -4.212 1.00 93.12 112 ASN A CA 1
ATOM 898 C C . ASN A 1 112 ? 10.165 0.691 -4.042 1.00 93.12 112 ASN A C 1
ATOM 900 O O . ASN A 1 112 ? 10.719 0.724 -2.940 1.00 93.12 112 ASN A O 1
ATOM 904 N N . PRO A 1 113 ? 10.808 0.209 -5.121 1.00 89.06 113 PRO A N 1
ATOM 905 C CA . PRO A 1 113 ? 12.152 -0.359 -5.036 1.00 89.06 113 PRO A CA 1
ATOM 906 C C . PRO A 1 113 ? 13.231 0.663 -4.632 1.00 89.06 113 PRO A C 1
ATOM 908 O O . PRO A 1 113 ? 14.323 0.268 -4.223 1.00 89.06 113 PRO A O 1
ATOM 911 N N . ARG A 1 114 ? 12.964 1.977 -4.688 1.00 87.94 114 ARG A N 1
ATOM 912 C CA . ARG A 1 114 ? 13.956 3.029 -4.386 1.00 87.94 114 ARG A CA 1
ATOM 913 C C . ARG A 1 114 ? 15.288 2.736 -5.106 1.00 87.94 114 ARG A C 1
ATOM 915 O O . ARG A 1 114 ? 15.277 2.434 -6.294 1.00 87.94 114 ARG A O 1
ATOM 922 N N . GLY A 1 115 ? 16.422 2.786 -4.402 1.00 84.69 115 GLY A N 1
ATOM 923 C CA . GLY A 1 115 ? 17.745 2.498 -4.972 1.00 84.69 115 GLY A CA 1
ATOM 924 C C . GLY A 1 115 ? 17.960 1.043 -5.416 1.00 84.69 115 GLY A C 1
ATOM 925 O O . GLY A 1 115 ? 18.806 0.803 -6.273 1.00 84.69 115 GLY A O 1
ATOM 926 N N . SER A 1 116 ? 17.174 0.081 -4.907 1.00 83.38 116 SER A N 1
ATOM 927 C CA . SER A 1 116 ? 17.283 -1.327 -5.338 1.00 83.38 116 SER A CA 1
ATOM 928 C C . SER A 1 116 ? 16.883 -1.527 -6.798 1.00 83.38 116 SER A C 1
ATOM 930 O O . SER A 1 116 ? 17.366 -2.452 -7.436 1.00 83.38 116 SER A O 1
ATOM 932 N N . ALA A 1 117 ? 16.081 -0.611 -7.360 1.00 81.25 117 ALA A N 1
ATOM 933 C CA . ALA A 1 117 ? 15.682 -0.653 -8.765 1.00 81.25 117 ALA A CA 1
ATOM 934 C C . ALA A 1 117 ? 16.877 -0.717 -9.720 1.00 81.25 117 ALA A C 1
ATOM 936 O O . ALA A 1 117 ? 16.787 -1.354 -10.761 1.00 81.25 117 ALA A O 1
ATOM 937 N N . THR A 1 118 ? 17.969 -0.043 -9.358 1.00 84.75 118 THR A N 1
ATOM 938 C CA . THR A 1 118 ? 19.207 -0.021 -10.138 1.00 84.75 118 THR A CA 1
ATOM 939 C C . THR A 1 118 ? 20.191 -1.071 -9.640 1.00 84.75 118 THR A C 1
ATOM 941 O O . THR A 1 118 ? 20.820 -1.736 -10.452 1.00 84.75 118 THR A O 1
ATOM 944 N N . ALA A 1 119 ? 20.320 -1.239 -8.320 1.00 89.94 119 ALA A N 1
ATOM 945 C CA . ALA A 1 119 ? 21.309 -2.149 -7.743 1.00 89.94 119 ALA A CA 1
ATOM 946 C C . ALA A 1 119 ? 21.026 -3.631 -8.049 1.00 89.94 119 ALA A C 1
ATOM 948 O O . ALA A 1 119 ? 21.962 -4.391 -8.275 1.00 89.94 119 ALA A O 1
ATOM 949 N N . ASP A 1 120 ? 19.751 -4.026 -8.095 1.00 91.75 120 ASP A N 1
ATOM 950 C CA . ASP A 1 120 ? 19.341 -5.431 -8.201 1.00 91.75 120 ASP A CA 1
ATOM 951 C C . ASP A 1 120 ? 18.761 -5.781 -9.582 1.00 91.75 120 ASP A C 1
ATOM 953 O O . ASP A 1 120 ? 18.209 -6.869 -9.772 1.00 91.75 120 ASP A O 1
ATOM 957 N N . GLN A 1 121 ? 18.868 -4.869 -10.555 1.00 91.12 121 GLN A N 1
ATOM 958 C CA . GLN A 1 121 ? 18.248 -5.021 -11.872 1.00 91.12 121 GLN A CA 1
ATOM 959 C C . GLN A 1 121 ? 18.696 -6.308 -12.576 1.00 91.12 121 GLN A C 1
ATOM 961 O O . GLN A 1 121 ? 17.849 -7.063 -13.054 1.00 91.12 121 GLN A O 1
ATOM 966 N N . ASP A 1 122 ? 20.001 -6.582 -12.601 1.00 93.94 122 ASP A N 1
ATOM 967 C CA . ASP A 1 122 ? 20.561 -7.770 -13.256 1.00 93.94 122 ASP A CA 1
ATOM 968 C C . ASP A 1 122 ? 20.059 -9.063 -12.604 1.00 93.94 122 ASP A C 1
ATOM 970 O O . ASP A 1 122 ? 19.690 -10.014 -13.293 1.00 93.94 122 ASP A O 1
ATOM 974 N N . THR A 1 123 ? 19.943 -9.071 -11.274 1.00 94.12 123 THR A N 1
ATOM 975 C CA . THR A 1 123 ? 19.366 -10.191 -10.520 1.00 94.12 123 THR A CA 1
ATOM 976 C C . THR A 1 123 ? 17.912 -10.430 -10.921 1.00 94.12 123 THR A C 1
ATOM 978 O O . THR A 1 123 ? 17.499 -11.573 -11.120 1.00 94.12 123 THR A O 1
ATOM 981 N N . TRP A 1 124 ? 17.110 -9.372 -11.068 1.00 94.12 124 TRP A N 1
ATOM 982 C CA . TRP A 1 124 ? 15.712 -9.517 -11.484 1.00 94.12 124 TRP A CA 1
ATOM 983 C C . TRP A 1 124 ? 15.574 -9.948 -12.940 1.00 94.12 124 TRP A C 1
ATOM 985 O O . TRP A 1 124 ? 14.670 -10.724 -13.240 1.00 94.12 124 TRP A O 1
ATOM 995 N N . LEU A 1 125 ? 16.458 -9.491 -13.829 1.00 94.69 125 LEU A N 1
ATOM 996 C CA . LEU A 1 125 ? 16.494 -9.938 -15.222 1.00 94.69 125 LEU A CA 1
ATOM 997 C C . LEU A 1 125 ? 16.861 -11.420 -15.331 1.00 94.69 125 LEU A C 1
ATOM 999 O O . LEU A 1 125 ? 16.231 -12.138 -16.106 1.00 94.69 125 LEU A O 1
ATOM 1003 N N . ALA A 1 126 ? 17.818 -11.885 -14.524 1.00 95.69 126 ALA A N 1
ATOM 1004 C CA . ALA A 1 126 ? 18.189 -13.294 -14.466 1.00 95.69 126 ALA A CA 1
ATOM 1005 C C . ALA A 1 126 ? 17.012 -14.172 -14.013 1.00 95.69 126 ALA A C 1
ATOM 1007 O O . ALA A 1 126 ? 16.721 -15.174 -14.656 1.00 95.69 126 ALA A O 1
ATOM 1008 N N . VAL A 1 127 ? 16.281 -13.766 -12.966 1.00 95.56 127 VAL A N 1
ATOM 1009 C CA . VAL A 1 127 ? 15.071 -14.485 -12.521 1.00 95.56 127 VAL A CA 1
ATOM 1010 C C . VAL A 1 127 ? 13.972 -14.432 -13.581 1.00 95.56 127 VAL A C 1
ATOM 1012 O O . VAL A 1 127 ? 13.308 -15.432 -13.821 1.00 95.56 127 VAL A O 1
ATOM 1015 N N . ALA A 1 128 ? 13.777 -13.284 -14.233 1.00 96.12 128 ALA A N 1
ATOM 1016 C CA . ALA A 1 128 ? 12.734 -13.092 -15.236 1.00 96.12 128 ALA A CA 1
ATOM 1017 C C . ALA A 1 128 ? 12.895 -13.980 -16.479 1.00 96.12 128 ALA A C 1
ATOM 1019 O O . ALA A 1 128 ? 11.905 -14.175 -17.184 1.00 96.12 128 ALA A O 1
ATOM 1020 N N . ALA A 1 129 ? 14.095 -14.516 -16.745 1.00 95.94 129 ALA A N 1
ATOM 1021 C CA . ALA A 1 129 ? 14.389 -15.358 -17.906 1.00 95.94 129 ALA A CA 1
ATOM 1022 C C . ALA A 1 129 ? 13.386 -16.513 -18.082 1.00 95.94 129 ALA A C 1
ATOM 1024 O O . ALA A 1 129 ? 12.973 -16.784 -19.208 1.00 95.94 129 ALA A O 1
ATOM 1025 N N . ASP A 1 130 ? 12.927 -17.103 -16.975 1.00 95.81 130 ASP A N 1
ATOM 1026 C CA . ASP A 1 130 ? 11.994 -18.237 -16.966 1.00 95.81 130 ASP A CA 1
ATOM 1027 C C . ASP A 1 130 ? 10.507 -17.831 -17.027 1.00 95.81 130 ASP A C 1
ATOM 1029 O O . ASP A 1 130 ? 9.632 -18.690 -17.123 1.00 95.81 130 ASP A O 1
ATOM 1033 N N . TYR A 1 131 ? 10.194 -16.532 -16.953 1.00 96.69 131 TYR A N 1
ATOM 1034 C CA . TYR A 1 131 ? 8.822 -16.021 -16.792 1.00 96.69 131 TYR A CA 1
ATOM 1035 C C . TYR A 1 131 ? 8.347 -15.138 -17.947 1.00 96.69 131 TYR A C 1
ATOM 1037 O O . TYR A 1 131 ? 7.244 -14.592 -17.872 1.00 96.69 131 TYR A O 1
ATOM 1045 N N . TRP A 1 132 ? 9.164 -14.933 -18.984 1.00 97.31 132 TRP A N 1
ATOM 1046 C CA . TRP A 1 132 ? 8.801 -14.045 -20.083 1.00 97.31 132 TRP A CA 1
ATOM 1047 C C . TRP A 1 132 ? 7.623 -14.580 -20.897 1.00 97.31 132 TRP A C 1
ATOM 1049 O O . TRP A 1 132 ? 7.661 -15.671 -21.456 1.00 97.31 132 TRP A O 1
ATOM 1059 N N . GLU A 1 133 ? 6.615 -13.732 -21.037 1.00 97.00 133 GLU A N 1
ATOM 1060 C CA . GLU A 1 133 ? 5.446 -13.932 -21.878 1.00 97.00 133 GLU A CA 1
ATOM 1061 C C . GLU A 1 133 ? 5.293 -12.721 -22.804 1.00 97.00 133 GLU A C 1
ATOM 1063 O O . GLU A 1 133 ? 5.276 -11.566 -22.355 1.00 97.00 133 GLU A O 1
ATOM 1068 N N . GLU A 1 134 ? 5.190 -12.967 -24.109 1.00 96.06 134 GLU A N 1
ATOM 1069 C CA . GLU A 1 134 ? 4.870 -11.918 -25.072 1.00 96.06 134 GLU A CA 1
ATOM 1070 C C . GLU A 1 134 ? 3.393 -11.526 -24.942 1.00 96.06 134 GLU A C 1
ATOM 1072 O O . GLU A 1 134 ? 2.499 -12.346 -25.120 1.00 96.06 134 GLU A O 1
ATOM 1077 N N . LEU A 1 135 ? 3.127 -10.253 -24.636 1.00 94.31 135 LEU A N 1
ATOM 1078 C CA . LEU A 1 135 ? 1.758 -9.738 -24.526 1.00 94.31 135 LEU A CA 1
ATOM 1079 C C . LEU A 1 135 ? 1.214 -9.265 -25.874 1.00 94.31 135 LEU A C 1
ATOM 1081 O O . LEU A 1 135 ? 0.009 -9.285 -26.110 1.00 94.31 135 LEU A O 1
ATOM 1085 N N . ARG A 1 136 ? 2.108 -8.722 -26.703 1.00 92.94 136 ARG A N 1
ATOM 1086 C CA . ARG A 1 136 ? 1.883 -8.261 -28.076 1.00 92.94 136 ARG A CA 1
ATOM 1087 C C . ARG A 1 136 ? 3.247 -8.000 -28.733 1.00 92.94 136 ARG A C 1
ATOM 1089 O O . ARG A 1 136 ? 4.204 -7.774 -27.983 1.00 92.94 136 ARG A O 1
ATOM 1096 N N . PRO A 1 137 ? 3.323 -7.890 -30.073 1.00 93.00 137 PRO A N 1
ATOM 1097 C CA . PRO A 1 137 ? 4.559 -7.529 -30.757 1.00 93.00 137 PRO A CA 1
ATOM 1098 C C . PRO A 1 137 ? 5.236 -6.315 -30.115 1.00 93.00 137 PRO A C 1
ATOM 1100 O O . PRO A 1 137 ? 4.603 -5.287 -29.856 1.00 93.00 137 PRO A O 1
ATOM 1103 N N . GLY A 1 138 ? 6.514 -6.479 -29.781 1.00 90.88 138 GLY A N 1
ATOM 1104 C CA . GLY A 1 138 ? 7.340 -5.451 -29.153 1.00 90.88 138 GLY A CA 1
ATOM 1105 C C . GLY A 1 138 ? 7.061 -5.173 -27.671 1.00 90.88 138 GLY A C 1
ATOM 1106 O O . GLY A 1 138 ? 7.576 -4.191 -27.130 1.00 90.88 138 GLY A O 1
ATOM 1107 N N . LYS A 1 139 ? 6.257 -6.001 -26.987 1.00 94.12 139 LYS A N 1
ATOM 1108 C CA . LYS A 1 139 ? 6.023 -5.909 -25.538 1.00 94.12 139 LYS A CA 1
ATOM 1109 C C . LYS A 1 139 ? 5.883 -7.288 -24.894 1.00 94.12 139 LYS A C 1
ATOM 1111 O O . LYS A 1 139 ? 4.898 -7.993 -25.114 1.00 94.12 139 LYS A O 1
ATOM 1116 N N . ARG A 1 140 ? 6.781 -7.587 -23.959 1.00 95.75 140 ARG A N 1
ATOM 1117 C CA . ARG A 1 140 ? 6.712 -8.777 -23.101 1.00 95.75 140 ARG A CA 1
ATOM 1118 C C . ARG A 1 140 ? 6.680 -8.408 -21.624 1.00 95.75 140 ARG A C 1
ATOM 1120 O O . ARG A 1 140 ? 7.083 -7.308 -21.233 1.00 95.75 140 ARG A O 1
ATOM 1127 N N . GLN A 1 141 ? 6.167 -9.311 -20.802 1.00 97.06 141 GLN A N 1
ATOM 1128 C CA . GLN A 1 141 ? 6.213 -9.190 -19.349 1.00 97.06 141 GLN A CA 1
ATOM 1129 C C . GLN A 1 141 ? 6.784 -10.453 -18.718 1.00 97.06 141 GLN A C 1
ATOM 1131 O O . GLN A 1 141 ? 6.611 -11.536 -19.258 1.00 97.06 141 GLN A O 1
ATOM 1136 N N . ALA A 1 142 ? 7.407 -10.302 -17.558 1.00 97.81 142 ALA A N 1
ATOM 1137 C CA . ALA A 1 142 ? 7.714 -11.397 -16.655 1.00 97.81 142 ALA A CA 1
ATOM 1138 C C . ALA A 1 142 ? 6.983 -11.145 -15.337 1.00 97.81 142 ALA A C 1
ATOM 1140 O O . ALA A 1 142 ? 7.098 -10.058 -14.758 1.00 97.81 142 ALA A O 1
ATOM 1141 N N . LEU A 1 143 ? 6.203 -12.130 -14.887 1.00 97.50 143 LEU A N 1
ATOM 1142 C CA . LEU A 1 143 ? 5.388 -12.057 -13.677 1.00 97.50 143 LEU A CA 1
ATOM 1143 C C . LEU A 1 143 ? 5.727 -13.234 -12.762 1.00 97.50 143 LEU A C 1
ATOM 1145 O O . LEU A 1 143 ? 5.518 -14.385 -13.130 1.00 97.50 143 LEU A O 1
ATOM 1149 N N . TRP A 1 144 ? 6.207 -12.944 -11.557 1.00 96.88 144 TRP A N 1
ATOM 1150 C CA . TRP A 1 144 ? 6.492 -13.967 -10.550 1.00 96.88 144 TRP A CA 1
ATOM 1151 C C . TRP A 1 144 ? 6.238 -13.440 -9.140 1.00 96.88 144 TRP A C 1
ATOM 1153 O O . TRP A 1 144 ? 5.976 -12.253 -8.928 1.00 96.88 144 TRP A O 1
ATOM 1163 N N . THR A 1 145 ? 6.306 -14.325 -8.150 1.00 96.25 145 THR A N 1
ATOM 1164 C CA . THR A 1 145 ? 6.143 -13.961 -6.739 1.00 96.25 145 THR A CA 1
ATOM 1165 C C . THR A 1 145 ? 7.411 -14.222 -5.949 1.00 96.25 145 THR A C 1
ATOM 1167 O O . THR A 1 145 ? 8.082 -15.227 -6.162 1.00 96.25 145 THR A O 1
ATOM 1170 N N . GLN A 1 146 ? 7.695 -13.349 -4.991 1.00 94.94 146 GLN A N 1
ATOM 1171 C CA . GLN A 1 146 ? 8.739 -13.517 -3.991 1.00 94.94 146 GLN A CA 1
ATOM 1172 C C . GLN A 1 146 ? 8.119 -13.481 -2.600 1.00 94.94 146 GLN A C 1
ATOM 1174 O O . GLN A 1 146 ? 7.173 -12.734 -2.344 1.00 94.94 146 GLN A O 1
ATOM 1179 N N . THR A 1 147 ? 8.685 -14.263 -1.694 1.00 95.81 147 THR A N 1
ATOM 1180 C CA . THR A 1 147 ? 8.407 -14.146 -0.266 1.00 95.81 147 THR A CA 1
ATOM 1181 C C . THR A 1 147 ? 9.456 -13.227 0.338 1.00 95.81 147 THR A C 1
ATOM 1183 O O . THR A 1 147 ? 10.649 -13.440 0.125 1.00 95.81 147 THR A O 1
ATOM 1186 N N . VAL A 1 148 ? 9.027 -12.194 1.059 1.00 94.31 148 VAL A N 1
ATOM 1187 C CA . VAL A 1 148 ? 9.932 -11.219 1.677 1.00 94.31 148 VAL A CA 1
ATOM 1188 C C . VAL A 1 148 ? 9.573 -11.012 3.141 1.00 94.31 148 VAL A C 1
ATOM 1190 O O . VAL A 1 148 ? 8.396 -10.966 3.500 1.00 94.31 148 VAL A O 1
ATOM 1193 N N . SER A 1 149 ? 10.595 -10.867 3.980 1.00 95.06 149 SER A N 1
ATOM 1194 C CA . SER A 1 149 ? 10.421 -10.488 5.380 1.00 95.06 149 SER A CA 1
ATOM 1195 C C . SER A 1 149 ? 10.349 -8.970 5.515 1.00 95.06 149 SER A C 1
ATOM 1197 O O . SER A 1 149 ? 11.191 -8.245 4.977 1.00 95.06 149 SER A O 1
ATOM 1199 N N . ILE A 1 150 ? 9.370 -8.491 6.273 1.00 94.12 150 ILE A N 1
ATOM 1200 C CA . ILE A 1 150 ? 9.281 -7.109 6.754 1.00 94.12 150 ILE A CA 1
ATOM 1201 C C . ILE A 1 150 ? 9.315 -7.114 8.279 1.00 94.12 150 ILE A C 1
ATOM 1203 O O . ILE A 1 150 ? 8.962 -8.113 8.905 1.00 94.12 150 ILE A O 1
ATOM 1207 N N . ARG A 1 151 ? 9.742 -6.008 8.891 1.00 92.44 151 ARG A N 1
ATOM 1208 C CA . ARG A 1 151 ? 9.774 -5.878 10.351 1.00 92.44 151 ARG A CA 1
ATOM 1209 C C . ARG A 1 151 ? 9.095 -4.598 10.793 1.00 92.44 151 ARG A C 1
ATOM 1211 O O . ARG A 1 151 ? 9.217 -3.575 10.122 1.00 92.44 151 ARG A O 1
ATOM 1218 N N . ASP A 1 152 ? 8.409 -4.656 11.926 1.00 89.50 152 ASP A N 1
ATOM 1219 C CA . ASP A 1 152 ? 7.984 -3.432 12.599 1.00 89.50 152 ASP A CA 1
ATOM 1220 C C . ASP A 1 152 ? 9.121 -2.805 13.419 1.00 89.50 152 ASP A C 1
ATOM 1222 O O . ASP A 1 152 ? 10.244 -3.319 13.504 1.00 89.50 152 ASP A O 1
ATOM 1226 N N . ASP A 1 153 ? 8.818 -1.665 14.035 1.00 86.50 153 ASP A N 1
ATOM 1227 C CA . ASP A 1 153 ? 9.765 -0.918 14.860 1.00 86.50 153 ASP A CA 1
ATOM 1228 C C . ASP A 1 153 ? 10.211 -1.709 16.104 1.00 86.50 153 ASP A C 1
ATOM 1230 O O . ASP A 1 153 ? 11.310 -1.484 16.61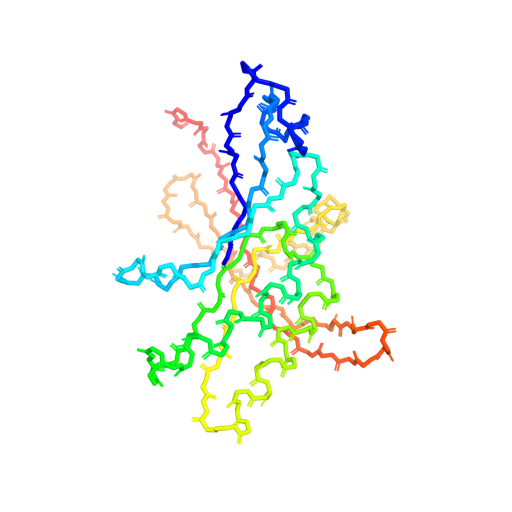3 1.00 86.50 153 ASP A O 1
ATOM 1234 N N . THR A 1 154 ? 9.413 -2.693 16.542 1.00 90.25 154 THR A N 1
ATOM 1235 C CA . THR A 1 154 ? 9.727 -3.614 17.648 1.00 90.25 154 THR A CA 1
ATOM 1236 C C . THR A 1 154 ? 10.481 -4.870 17.202 1.00 90.25 154 THR A C 1
ATOM 1238 O O . THR A 1 154 ? 10.785 -5.729 18.025 1.00 90.25 154 THR A O 1
ATOM 1241 N N . LYS A 1 155 ? 10.853 -4.952 15.916 1.00 90.69 155 LYS A N 1
ATOM 1242 C CA . LYS A 1 155 ? 11.577 -6.070 15.284 1.00 90.69 155 LYS A CA 1
ATOM 1243 C C . LYS A 1 155 ? 10.780 -7.368 15.160 1.00 90.69 155 LYS A C 1
ATOM 1245 O O . LYS A 1 155 ? 11.377 -8.388 14.818 1.00 90.69 155 LYS A O 1
ATOM 1250 N N . VAL A 1 156 ? 9.460 -7.333 15.344 1.00 93.31 156 VAL A N 1
ATOM 1251 C CA . VAL A 1 156 ? 8.604 -8.471 14.990 1.00 93.31 156 VAL A CA 1
ATOM 1252 C C . VAL A 1 156 ? 8.638 -8.643 13.478 1.00 93.31 156 VAL A C 1
ATOM 1254 O O . VAL A 1 156 ? 8.496 -7.673 12.730 1.00 93.31 156 VAL A O 1
ATOM 1257 N N . GLU A 1 157 ? 8.878 -9.873 13.034 1.00 95.12 157 GLU A N 1
ATOM 1258 C CA . GLU A 1 157 ? 8.983 -10.224 11.624 1.00 95.12 157 GLU A CA 1
ATOM 1259 C C . GLU A 1 157 ? 7.641 -10.712 11.081 1.00 95.12 157 GLU A C 1
ATOM 1261 O O . GLU A 1 157 ? 6.977 -11.552 11.685 1.00 95.12 157 GLU A O 1
ATOM 1266 N N . TYR A 1 158 ? 7.277 -10.205 9.906 1.00 95.50 158 TYR A N 1
ATOM 1267 C CA . TYR A 1 158 ? 6.126 -10.655 9.138 1.00 95.50 158 TYR A CA 1
ATOM 1268 C C . TYR A 1 158 ? 6.600 -11.109 7.762 1.00 95.50 158 TYR A C 1
ATOM 1270 O O . TYR A 1 158 ? 7.478 -10.493 7.151 1.00 95.50 158 TYR A O 1
ATOM 1278 N N . VAL A 1 159 ? 5.998 -12.184 7.266 1.00 95.44 159 VAL A N 1
ATOM 1279 C CA . VAL A 1 159 ? 6.317 -12.757 5.960 1.00 95.44 159 VAL A CA 1
ATOM 1280 C C . VAL A 1 159 ? 5.222 -12.369 4.981 1.00 95.44 159 VAL A C 1
ATOM 1282 O O . VAL A 1 159 ? 4.073 -12.779 5.133 1.00 95.44 159 VAL A O 1
ATOM 1285 N N . VAL A 1 160 ? 5.580 -11.591 3.961 1.00 95.75 160 VAL A N 1
ATOM 1286 C CA . VAL A 1 160 ? 4.628 -11.068 2.975 1.00 95.75 160 VAL A CA 1
ATOM 1287 C C . VAL A 1 160 ? 4.979 -11.535 1.568 1.00 95.75 160 VAL A C 1
ATOM 1289 O O . VAL A 1 160 ? 6.127 -11.867 1.256 1.00 95.75 160 VAL A O 1
ATOM 1292 N N . LYS A 1 161 ? 3.974 -11.563 0.691 1.00 96.62 161 LYS A N 1
ATOM 1293 C CA . LYS A 1 161 ? 4.172 -11.859 -0.730 1.00 96.62 161 LYS A CA 1
ATOM 1294 C C . LYS A 1 161 ? 4.385 -10.566 -1.502 1.00 96.62 161 LYS A C 1
ATOM 1296 O O . LYS A 1 161 ? 3.542 -9.675 -1.481 1.00 96.62 161 LYS A O 1
ATOM 1301 N N . ARG A 1 162 ? 5.479 -10.502 -2.252 1.00 96.00 162 ARG A N 1
ATOM 1302 C CA . ARG A 1 162 ? 5.736 -9.470 -3.252 1.00 96.00 162 ARG A CA 1
ATOM 1303 C C . ARG A 1 162 ? 5.469 -10.045 -4.636 1.00 96.00 162 ARG A C 1
ATOM 1305 O O . ARG A 1 162 ? 6.050 -11.059 -5.010 1.00 96.00 162 ARG A O 1
ATOM 1312 N N . VAL A 1 163 ? 4.603 -9.390 -5.403 1.00 96.06 163 VAL A N 1
ATOM 1313 C CA . VAL A 1 163 ? 4.391 -9.714 -6.818 1.00 96.06 163 VAL A CA 1
ATOM 1314 C C . VAL A 1 163 ? 5.336 -8.855 -7.649 1.00 96.06 163 VAL A C 1
ATOM 1316 O O . VAL A 1 163 ? 5.271 -7.626 -7.601 1.00 96.06 163 VAL A O 1
ATOM 1319 N N . MET A 1 164 ? 6.216 -9.504 -8.397 1.00 95.88 164 MET A N 1
ATOM 1320 C CA . MET A 1 164 ? 7.192 -8.871 -9.272 1.00 95.88 164 MET A CA 1
ATOM 1321 C C . MET A 1 164 ? 6.641 -8.844 -10.690 1.00 95.88 164 MET A C 1
ATOM 1323 O O . MET A 1 164 ? 6.215 -9.874 -11.205 1.00 95.88 164 MET A O 1
ATOM 1327 N N . ARG A 1 165 ? 6.650 -7.666 -11.321 1.00 95.25 165 ARG A N 1
ATOM 1328 C CA . ARG A 1 165 ? 6.252 -7.498 -12.721 1.00 95.25 165 ARG A CA 1
ATOM 1329 C C . ARG A 1 165 ? 7.290 -6.672 -13.461 1.00 95.25 165 ARG A C 1
ATOM 1331 O O . ARG A 1 165 ? 7.318 -5.449 -13.308 1.00 95.25 165 ARG A O 1
ATOM 1338 N N . LEU A 1 166 ? 8.090 -7.333 -14.287 1.00 94.81 166 LEU A N 1
ATOM 1339 C CA . LEU A 1 166 ? 8.998 -6.681 -15.226 1.00 94.81 166 LEU A CA 1
ATOM 1340 C C . LEU A 1 166 ? 8.311 -6.571 -16.580 1.00 94.81 166 LEU A C 1
ATOM 1342 O O . LEU A 1 166 ? 7.588 -7.470 -17.001 1.00 94.81 166 LEU A O 1
ATOM 1346 N N . VAL A 1 167 ? 8.503 -5.437 -17.244 1.00 94.00 167 VAL A N 1
ATOM 1347 C CA . VAL A 1 167 ? 7.942 -5.179 -18.569 1.00 94.00 167 VAL A CA 1
ATOM 1348 C C . VAL A 1 167 ? 9.073 -4.701 -19.453 1.00 94.00 167 VAL A C 1
ATOM 1350 O O . VAL A 1 167 ? 9.691 -3.683 -19.154 1.00 94.00 167 VAL A O 1
ATOM 1353 N N . GLU A 1 168 ? 9.291 -5.408 -20.552 1.00 93.12 168 GLU A N 1
ATOM 1354 C CA . GLU A 1 168 ? 10.198 -4.982 -21.607 1.00 93.12 168 GLU A CA 1
ATOM 1355 C C . GLU A 1 168 ? 9.376 -4.487 -22.798 1.00 93.12 168 GLU A C 1
ATOM 1357 O O . GLU A 1 168 ? 8.334 -5.057 -23.144 1.00 93.12 168 GLU A O 1
ATOM 1362 N N . ARG A 1 169 ? 9.825 -3.385 -23.397 1.00 92.94 169 ARG A N 1
ATOM 1363 C CA . ARG A 1 169 ? 9.250 -2.818 -24.614 1.00 92.94 169 ARG A CA 1
ATOM 1364 C C . ARG A 1 169 ? 10.383 -2.546 -25.589 1.00 92.94 169 ARG A C 1
ATOM 1366 O O . ARG A 1 169 ? 11.335 -1.868 -25.217 1.00 92.94 169 ARG A O 1
ATOM 1373 N N . THR A 1 170 ? 10.263 -3.075 -26.797 1.00 85.75 170 THR A N 1
ATOM 1374 C CA . THR A 1 170 ? 11.191 -2.812 -27.907 1.00 85.75 170 THR A CA 1
ATOM 1375 C C . THR A 1 170 ? 10.585 -1.862 -28.938 1.00 85.75 170 THR A C 1
ATOM 1377 O O . THR A 1 170 ? 11.326 -1.240 -29.687 1.00 85.75 170 THR A O 1
ATOM 1380 N N . ALA A 1 171 ? 9.254 -1.742 -28.946 1.00 72.50 171 ALA A N 1
ATOM 1381 C CA . ALA A 1 171 ? 8.506 -0.683 -29.614 1.00 72.50 171 ALA A CA 1
ATOM 1382 C C . ALA A 1 171 ? 8.609 0.615 -28.801 1.00 72.50 171 ALA A C 1
ATOM 1384 O O . ALA A 1 171 ? 8.472 0.580 -27.566 1.00 72.50 171 ALA A O 1
ATOM 1385 N N . ASP A 1 172 ? 8.842 1.742 -29.471 1.00 64.94 172 ASP A N 1
ATOM 1386 C CA . ASP A 1 172 ? 8.874 3.038 -28.803 1.00 64.94 172 ASP A CA 1
ATOM 1387 C C . ASP A 1 172 ? 7.443 3.536 -28.493 1.00 64.94 172 ASP A C 1
ATOM 1389 O O . ASP A 1 172 ? 6.478 2.766 -28.432 1.00 64.94 172 ASP A O 1
ATOM 1393 N N . ARG A 1 173 ? 7.290 4.818 -28.146 1.00 57.69 173 ARG A N 1
ATOM 1394 C CA . ARG A 1 173 ? 5.974 5.374 -27.793 1.00 57.69 173 ARG A CA 1
ATOM 1395 C C . ARG A 1 173 ? 5.057 5.539 -29.018 1.00 57.69 173 ARG A C 1
ATOM 1397 O O . ARG A 1 173 ? 3.848 5.655 -28.809 1.00 57.69 173 ARG A O 1
ATOM 1404 N N . ASP A 1 174 ? 5.628 5.500 -30.219 1.00 56.25 174 ASP A N 1
ATOM 1405 C CA . ASP A 1 174 ? 5.011 5.765 -31.517 1.00 56.25 174 ASP A CA 1
ATOM 1406 C C . ASP A 1 174 ? 4.936 4.510 -32.418 1.00 56.25 174 ASP A C 1
ATOM 1408 O O . ASP A 1 174 ? 4.114 4.483 -33.337 1.00 56.25 174 ASP A O 1
ATOM 1412 N N . GLY A 1 175 ? 5.703 3.450 -32.137 1.00 50.28 17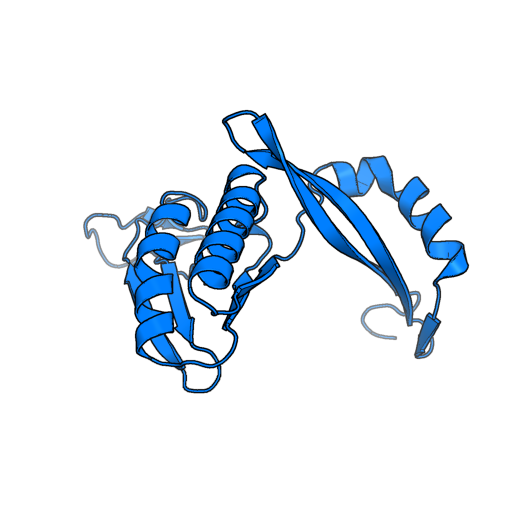5 GLY A N 1
ATOM 1413 C CA . GLY A 1 175 ? 5.647 2.176 -32.868 1.00 50.28 175 GLY A CA 1
ATOM 1414 C C . GLY A 1 175 ? 6.847 1.276 -32.641 1.00 50.28 175 GLY A C 1
ATOM 1415 O O . GLY A 1 175 ? 7.990 1.771 -32.657 1.00 50.28 175 GLY A O 1
#

Organism: NCBI:txid490901